Protein AF-A0A368DLU9-F1 (afdb_monomer_lite)

Secondary structure (DSSP, 8-state):
-------HHHH-EEEEEEEEETTEEEEEEEEEEEEESSSSEEEEEESSS--EEEEEEEEEETTEEEEEE-STT-EEEEETT-EEEEEEEETTEEEEEEEEE-

Radius of gyration: 13.37 Å; chains: 1; bounding box: 38×27×37 Å

Structure (mmCIF, N/CA/C/O backbone):
data_AF-A0A368DLU9-F1
#
_entry.id   AF-A0A368DLU9-F1
#
loop_
_atom_site.group_PDB
_atom_site.id
_atom_site.type_symbol
_atom_site.label_atom_id
_atom_site.label_alt_id
_atom_site.label_comp_id
_atom_site.label_asym_id
_atom_site.label_entity_id
_atom_site.label_seq_id
_atom_site.pdbx_PDB_ins_code
_atom_site.Cartn_x
_atom_site.Cartn_y
_atom_site.Cartn_z
_atom_site.occupancy
_atom_site.B_iso_or_equiv
_atom_site.auth_seq_id
_atom_site.auth_comp_id
_atom_site.auth_asym_id
_atom_site.auth_atom_id
_atom_site.pdbx_PDB_model_num
ATOM 1 N N . MET A 1 1 ? -20.897 3.466 24.226 1.00 40.06 1 MET A N 1
ATOM 2 C CA . MET A 1 1 ? -20.930 3.578 22.753 1.00 40.06 1 MET A CA 1
ATOM 3 C C . MET A 1 1 ? -19.495 3.711 22.269 1.00 40.06 1 MET A C 1
ATOM 5 O O . MET A 1 1 ? -18.961 4.805 22.318 1.00 40.06 1 MET A O 1
ATOM 9 N N . SER A 1 2 ? -18.836 2.607 21.916 1.00 41.75 2 SER A N 1
ATOM 10 C CA . SER A 1 2 ? -17.482 2.642 21.351 1.00 41.75 2 SER A CA 1
ATOM 11 C C . SER A 1 2 ? -17.575 2.178 19.905 1.00 41.75 2 SER A C 1
ATOM 13 O O . SER A 1 2 ? -17.597 0.981 19.621 1.00 41.75 2 SER A O 1
ATOM 15 N N . SER A 1 3 ? -17.741 3.131 18.991 1.00 43.22 3 SER A N 1
ATOM 16 C CA . SER A 1 3 ? -17.519 2.877 17.572 1.00 43.22 3 SER A CA 1
ATOM 17 C C . SER A 1 3 ? -16.006 2.870 17.353 1.00 43.22 3 SER A C 1
ATOM 19 O O . SER A 1 3 ? -15.454 3.838 16.849 1.00 43.22 3 SER A O 1
ATOM 21 N N . CYS A 1 4 ? -15.321 1.806 17.789 1.00 54.78 4 CYS A N 1
ATOM 22 C CA . CYS A 1 4 ? -13.946 1.545 17.366 1.00 54.78 4 CYS A CA 1
ATOM 23 C C . CYS A 1 4 ? -13.999 1.151 15.891 1.00 54.78 4 CYS A C 1
ATOM 25 O O . CYS A 1 4 ? -14.249 -0.008 15.547 1.00 54.78 4 CYS A O 1
ATOM 27 N N . SER A 1 5 ? -13.849 2.131 15.014 1.00 62.97 5 SER A N 1
ATOM 28 C CA . SER A 1 5 ? -13.718 1.930 13.581 1.00 62.97 5 SER A CA 1
ATOM 29 C C . SER A 1 5 ? -12.465 1.080 13.333 1.00 62.97 5 SER A C 1
ATOM 31 O O . SER A 1 5 ? -11.364 1.554 13.523 1.00 62.97 5 SER A O 1
ATOM 33 N N . LYS A 1 6 ? -12.602 -0.211 12.999 1.00 83.81 6 LYS A N 1
ATOM 34 C CA . LYS A 1 6 ? -11.454 -1.106 12.729 1.00 83.81 6 LYS A CA 1
ATOM 35 C C . LYS A 1 6 ? -11.083 -1.064 11.247 1.00 83.81 6 LYS A C 1
ATOM 37 O O . LYS A 1 6 ? -11.381 -2.014 10.519 1.00 83.81 6 LYS A O 1
ATOM 42 N N . HIS A 1 7 ? -10.565 0.065 10.775 1.00 92.69 7 HIS A N 1
ATOM 43 C CA . HIS A 1 7 ? -10.203 0.273 9.368 1.00 92.69 7 HIS A CA 1
ATOM 44 C C . HIS A 1 7 ? -8.948 -0.503 8.989 1.00 92.69 7 HIS A C 1
ATOM 46 O O . HIS A 1 7 ? -8.980 -1.242 8.005 1.00 92.69 7 HIS A O 1
ATOM 52 N N . ALA A 1 8 ? -7.925 -0.471 9.841 1.00 92.44 8 ALA A N 1
ATOM 53 C CA . ALA A 1 8 ? -6.684 -1.215 9.651 1.00 92.44 8 ALA A CA 1
ATOM 54 C C . ALA A 1 8 ? -6.939 -2.714 9.433 1.00 92.44 8 ALA A C 1
ATOM 56 O O . ALA A 1 8 ? -6.453 -3.310 8.475 1.00 92.44 8 ALA A O 1
ATOM 57 N N . LYS A 1 9 ? -7.838 -3.312 10.227 1.00 93.25 9 LYS A N 1
ATOM 58 C CA . LYS A 1 9 ? -8.248 -4.716 10.062 1.00 93.25 9 LYS A CA 1
ATOM 59 C C . LYS A 1 9 ? -8.830 -5.036 8.676 1.00 93.25 9 LYS A C 1
ATOM 61 O O . LYS A 1 9 ? -8.777 -6.183 8.236 1.00 93.25 9 LYS A O 1
ATOM 66 N N . LYS A 1 10 ? -9.469 -4.067 8.013 1.00 94.12 10 LYS A N 1
ATOM 67 C CA . LYS A 1 10 ? -10.115 -4.265 6.705 1.00 94.12 10 LYS A CA 1
ATOM 68 C C . LYS A 1 10 ? -9.105 -4.254 5.565 1.00 94.12 10 LYS A C 1
ATOM 70 O O . LYS A 1 10 ? -9.239 -5.067 4.651 1.00 94.12 10 LYS A O 1
ATOM 75 N N . VAL A 1 11 ? -8.098 -3.394 5.662 1.00 95.12 11 VAL A N 1
ATOM 76 C CA . VAL A 1 11 ? -7.049 -3.251 4.647 1.00 95.12 11 VAL A CA 1
ATOM 77 C C . VAL A 1 11 ? -5.833 -4.140 4.893 1.00 95.12 11 VAL A C 1
ATOM 79 O O . VAL A 1 11 ? -5.070 -4.371 3.961 1.00 95.12 11 VAL A O 1
ATOM 82 N N . LYS A 1 12 ? -5.667 -4.696 6.101 1.00 96.06 12 LYS A N 1
ATOM 83 C CA . LYS A 1 12 ? -4.622 -5.681 6.402 1.00 96.06 12 LYS A CA 1
ATOM 84 C C . LYS A 1 12 ? -4.600 -6.777 5.341 1.00 96.06 12 LYS A C 1
ATOM 86 O O . LYS A 1 12 ? -5.639 -7.398 5.099 1.00 96.06 12 LYS A O 1
ATOM 91 N N . GLY A 1 13 ? -3.437 -7.069 4.772 1.00 96.88 13 GLY A N 1
ATOM 92 C CA . GLY A 1 13 ? -3.297 -8.090 3.743 1.00 96.88 13 GLY A CA 1
ATOM 93 C C . GLY A 1 13 ? -1.994 -8.009 2.962 1.00 96.88 13 GLY A C 1
ATOM 94 O O . GLY A 1 13 ? -1.126 -7.184 3.232 1.00 96.88 13 GLY A O 1
ATOM 95 N N . ASN A 1 14 ? -1.900 -8.904 1.987 1.00 97.88 14 ASN A N 1
ATOM 96 C CA . ASN A 1 14 ? -0.822 -8.973 1.020 1.00 97.88 14 ASN A CA 1
ATOM 97 C C . ASN A 1 14 ? -1.342 -8.465 -0.329 1.00 97.88 14 ASN A C 1
ATOM 99 O O . ASN A 1 14 ? -2.428 -8.869 -0.752 1.00 97.88 14 ASN A O 1
ATOM 103 N N . TYR A 1 15 ? -0.585 -7.587 -0.975 1.00 98.19 15 TYR A N 1
ATOM 104 C CA . TYR A 1 15 ? -0.958 -6.968 -2.239 1.00 98.19 15 TYR A CA 1
ATOM 105 C C . TYR A 1 15 ? 0.135 -7.216 -3.261 1.00 98.19 15 TYR A C 1
ATOM 107 O O . TYR A 1 15 ? 1.315 -7.008 -2.978 1.00 98.19 15 TYR A O 1
ATOM 115 N N . ILE A 1 16 ? -0.269 -7.644 -4.452 1.00 98.19 16 ILE A N 1
ATOM 116 C CA . ILE A 1 16 ? 0.634 -7.913 -5.565 1.00 98.19 16 ILE A CA 1
ATOM 117 C C . ILE A 1 16 ? 0.313 -6.944 -6.693 1.00 98.19 16 ILE A C 1
ATOM 119 O O . ILE A 1 16 ? -0.852 -6.658 -6.969 1.00 98.19 16 ILE A O 1
ATOM 123 N N . GLY A 1 17 ? 1.348 -6.407 -7.329 1.00 97.88 17 GLY A N 1
ATOM 124 C CA . GLY A 1 17 ? 1.145 -5.421 -8.375 1.00 97.88 17 GLY A CA 1
ATOM 125 C C . GLY A 1 17 ? 2.414 -4.927 -9.041 1.00 97.88 17 GLY A C 1
ATOM 126 O O . GLY A 1 17 ? 3.500 -5.498 -8.902 1.00 97.88 17 GLY A O 1
ATOM 127 N N . THR A 1 18 ? 2.245 -3.837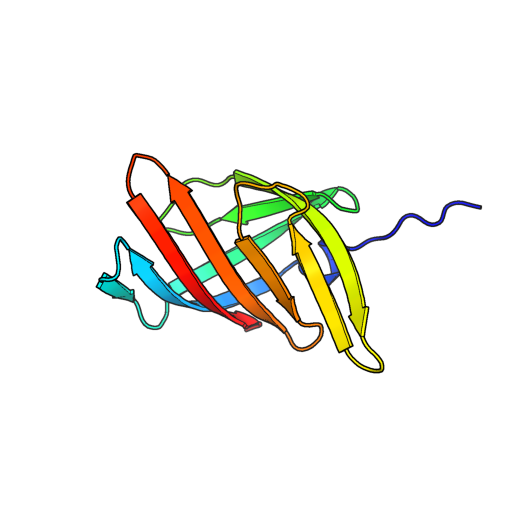 -9.779 1.00 98.44 18 THR A N 1
ATOM 128 C CA . THR A 1 18 ? 3.325 -3.127 -10.453 1.00 98.44 18 THR A CA 1
ATOM 129 C C . THR A 1 18 ? 3.883 -2.059 -9.529 1.00 98.44 18 THR A C 1
ATOM 131 O O . THR A 1 18 ? 3.121 -1.281 -8.959 1.00 98.44 18 THR A O 1
ATOM 134 N N . LEU A 1 19 ? 5.207 -2.017 -9.407 1.00 98.25 19 LEU A N 1
ATOM 135 C CA . LEU A 1 19 ? 5.944 -0.988 -8.687 1.00 98.25 19 LEU A CA 1
ATOM 136 C C . LEU A 1 19 ? 6.889 -0.259 -9.644 1.00 98.25 19 LEU A C 1
ATOM 138 O O . LEU A 1 19 ? 7.688 -0.895 -10.344 1.00 98.25 19 LEU A O 1
ATOM 142 N N . SER A 1 20 ? 6.840 1.066 -9.594 1.00 98.19 20 SER A N 1
ATOM 143 C CA . SER A 1 20 ? 7.780 1.965 -10.255 1.00 98.19 20 SER A CA 1
ATOM 144 C C . SER A 1 20 ? 8.567 2.776 -9.230 1.00 98.19 20 SER A C 1
ATOM 146 O O . SER A 1 20 ? 8.031 3.118 -8.178 1.00 98.19 20 SER A O 1
ATOM 148 N N . ILE A 1 21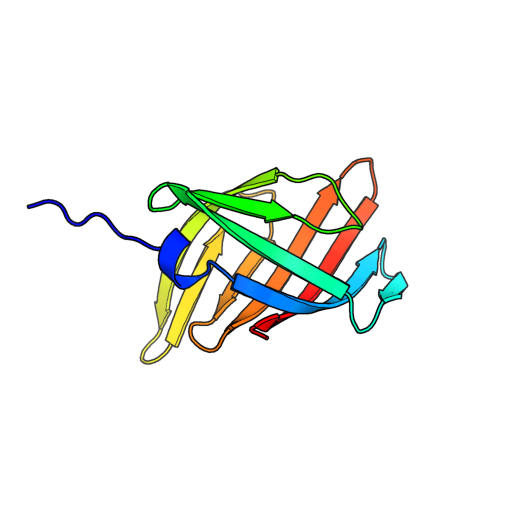 ? 9.820 3.090 -9.557 1.00 97.31 21 ILE A N 1
ATOM 149 C CA . ILE A 1 21 ? 10.665 4.039 -8.825 1.00 97.31 21 ILE A CA 1
ATOM 150 C C . ILE A 1 21 ? 11.037 5.157 -9.794 1.00 97.31 21 ILE A C 1
ATOM 152 O O . ILE A 1 21 ? 11.595 4.863 -10.855 1.00 97.31 21 ILE A O 1
ATOM 156 N N . ASN A 1 22 ? 10.728 6.412 -9.455 1.00 96.12 22 ASN A N 1
ATOM 157 C CA . ASN A 1 22 ? 10.982 7.586 -10.302 1.00 96.12 22 ASN A CA 1
ATOM 158 C C . ASN A 1 22 ? 10.540 7.340 -11.763 1.00 96.12 22 ASN A C 1
ATOM 160 O O . ASN A 1 22 ? 11.354 7.369 -12.690 1.00 96.12 22 ASN A O 1
ATOM 164 N N . ASP A 1 23 ? 9.265 6.977 -11.946 1.00 93.75 23 ASP A N 1
ATOM 165 C CA . ASP A 1 23 ? 8.628 6.627 -13.230 1.00 93.75 23 ASP A CA 1
ATOM 166 C C . ASP A 1 23 ? 9.188 5.402 -13.977 1.00 93.75 23 ASP A C 1
ATOM 168 O O . ASP A 1 23 ? 8.722 5.057 -15.067 1.00 93.75 23 ASP A O 1
ATOM 172 N N . THR A 1 24 ? 10.150 4.682 -13.401 1.00 97.31 24 THR A N 1
ATOM 173 C CA . THR A 1 24 ? 10.714 3.4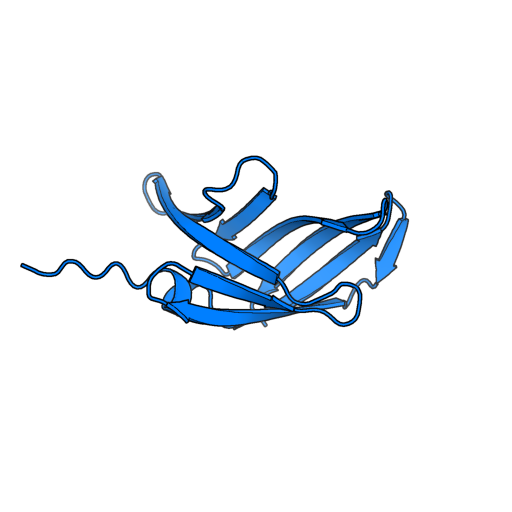70 -14.005 1.00 97.31 24 THR A CA 1
ATOM 174 C C . THR A 1 24 ? 10.114 2.230 -13.363 1.00 97.31 24 THR A C 1
ATOM 176 O O . THR A 1 24 ? 10.295 2.005 -12.170 1.00 97.31 24 THR A O 1
ATOM 179 N N . VAL A 1 25 ? 9.438 1.384 -14.147 1.00 98.00 25 VAL A N 1
ATOM 180 C CA . VAL A 1 25 ? 8.899 0.103 -13.657 1.00 98.00 25 VAL A CA 1
ATOM 181 C C . VAL A 1 25 ? 10.047 -0.820 -13.241 1.00 98.00 25 VAL A C 1
ATOM 183 O O . VAL A 1 25 ? 10.854 -1.229 -14.076 1.00 98.00 25 VAL A O 1
ATOM 186 N N . ILE A 1 26 ? 10.091 -1.188 -11.959 1.00 97.31 26 ILE A N 1
ATOM 187 C CA . ILE A 1 26 ? 11.120 -2.076 -11.394 1.00 97.31 26 ILE A CA 1
ATOM 188 C C . ILE A 1 26 ? 10.599 -3.511 -11.259 1.00 97.31 26 ILE A C 1
ATOM 190 O O . ILE A 1 26 ? 11.368 -4.471 -11.330 1.00 97.31 26 ILE A O 1
ATOM 194 N N . SER A 1 27 ? 9.288 -3.686 -11.071 1.00 97.25 27 SER A N 1
ATOM 195 C CA . SER A 1 27 ? 8.669 -5.006 -10.958 1.00 97.25 27 SER A CA 1
ATOM 196 C C . SER A 1 27 ? 7.193 -4.973 -11.333 1.00 97.25 27 SER A C 1
ATOM 198 O O . SER A 1 27 ? 6.476 -4.060 -10.947 1.00 97.25 27 SER A O 1
ATOM 200 N N . ASN A 1 28 ? 6.734 -6.013 -12.032 1.00 97.44 28 ASN A N 1
ATOM 201 C CA . ASN A 1 28 ? 5.311 -6.257 -12.319 1.00 97.44 28 ASN A CA 1
ATOM 202 C C . ASN A 1 28 ? 4.667 -7.239 -11.322 1.00 97.44 28 ASN A C 1
ATOM 204 O O . ASN A 1 28 ? 3.521 -7.641 -11.494 1.00 97.44 28 ASN A O 1
ATOM 208 N N . ASN A 1 29 ? 5.435 -7.695 -10.331 1.00 97.25 29 ASN A N 1
ATOM 209 C CA . ASN A 1 29 ? 5.005 -8.650 -9.312 1.00 97.25 29 ASN A CA 1
ATOM 210 C C . ASN A 1 29 ? 5.617 -8.267 -7.957 1.00 97.25 29 ASN A C 1
ATOM 212 O O . ASN A 1 29 ? 6.157 -9.104 -7.230 1.00 97.25 29 ASN A O 1
ATOM 216 N N . ALA A 1 30 ? 5.630 -6.964 -7.671 1.00 97.69 30 ALA A N 1
ATOM 217 C CA . ALA A 1 30 ? 6.046 -6.441 -6.384 1.00 97.69 30 ALA A CA 1
ATOM 218 C C . ALA A 1 30 ? 5.019 -6.831 -5.326 1.00 97.69 30 ALA A C 1
ATOM 220 O O . ALA A 1 30 ? 3.837 -6.992 -5.625 1.00 97.69 30 ALA A O 1
ATOM 221 N N . ASN A 1 31 ? 5.491 -6.970 -4.094 1.00 97.50 31 ASN A N 1
ATOM 222 C CA . ASN A 1 31 ? 4.664 -7.364 -2.974 1.00 97.50 31 ASN A CA 1
ATOM 223 C C . ASN A 1 31 ? 4.685 -6.267 -1.907 1.00 97.50 31 ASN A C 1
ATOM 225 O O . ASN A 1 31 ? 5.768 -5.877 -1.465 1.00 97.50 31 ASN A O 1
ATOM 229 N N . ILE A 1 32 ? 3.503 -5.807 -1.496 1.00 97.94 32 ILE A N 1
ATOM 230 C CA . ILE A 1 32 ? 3.322 -4.923 -0.348 1.00 97.94 32 ILE A CA 1
ATOM 231 C C . ILE A 1 32 ? 2.526 -5.654 0.731 1.00 97.94 32 ILE A C 1
ATOM 233 O O . ILE A 1 32 ? 1.438 -6.181 0.490 1.00 97.94 32 ILE A O 1
ATOM 237 N N . ASN A 1 33 ? 3.070 -5.652 1.945 1.00 98.25 33 ASN A N 1
ATOM 238 C CA . ASN A 1 33 ? 2.396 -6.154 3.132 1.00 98.25 33 ASN A CA 1
ATOM 239 C C . ASN A 1 33 ? 1.849 -4.989 3.949 1.00 98.25 33 ASN A C 1
ATOM 241 O O . ASN A 1 33 ? 2.580 -4.053 4.277 1.00 98.25 33 ASN A O 1
ATOM 245 N N . ILE A 1 34 ? 0.571 -5.095 4.304 1.00 98.00 34 ILE A N 1
ATOM 246 C CA . ILE A 1 34 ? -0.114 -4.176 5.205 1.00 98.00 34 ILE A CA 1
ATOM 247 C C . ILE A 1 34 ? -0.508 -4.943 6.455 1.00 98.00 34 ILE A C 1
ATOM 249 O O . ILE A 1 34 ? -1.287 -5.898 6.375 1.00 98.00 34 ILE A O 1
ATOM 253 N N . ASP A 1 35 ? -0.033 -4.480 7.604 1.00 97.56 35 ASP A N 1
ATOM 254 C CA . ASP A 1 35 ? -0.389 -5.024 8.910 1.00 97.56 35 ASP A CA 1
ATOM 255 C C . ASP A 1 35 ? -1.162 -4.013 9.760 1.00 97.56 35 ASP A C 1
ATOM 257 O O . ASP A 1 35 ? -1.020 -2.799 9.630 1.00 97.56 35 ASP A O 1
ATOM 261 N N . GLU A 1 36 ? -2.026 -4.541 10.627 1.00 95.88 36 GLU A N 1
ATOM 262 C CA . GLU A 1 36 ? -2.780 -3.761 11.609 1.00 95.88 36 GLU A CA 1
ATOM 263 C C . GLU A 1 36 ? -1.882 -3.464 12.811 1.00 95.88 36 GLU A C 1
ATOM 265 O O . GLU A 1 36 ? -1.385 -4.396 13.447 1.00 95.88 36 GLU A O 1
ATOM 270 N N . VAL A 1 37 ? -1.722 -2.179 13.132 1.00 94.88 37 VAL A N 1
ATOM 271 C CA . VAL A 1 37 ? -1.001 -1.710 14.324 1.00 94.88 37 VAL A CA 1
ATOM 272 C C . VAL A 1 37 ? -2.009 -1.276 15.381 1.00 94.88 37 VAL A C 1
ATOM 274 O O . VAL A 1 37 ? -2.026 -1.811 16.487 1.00 94.88 37 VAL A O 1
ATOM 277 N N . GLU A 1 38 ? -2.922 -0.380 15.001 1.00 92.25 38 GLU A N 1
ATOM 278 C CA . GLU A 1 38 ? -4.071 0.046 15.803 1.00 92.25 38 GLU A CA 1
ATOM 279 C C . GLU A 1 38 ? -5.330 0.131 14.928 1.00 92.25 38 GLU A C 1
ATOM 281 O O . GLU A 1 38 ? -5.287 -0.136 13.733 1.00 92.25 38 GLU A O 1
ATOM 286 N N . ASN A 1 39 ? -6.475 0.523 15.496 1.00 91.06 39 ASN A N 1
ATOM 287 C CA . ASN A 1 39 ? -7.773 0.548 14.802 1.00 91.06 39 ASN A CA 1
ATOM 288 C C . ASN A 1 39 ? -7.739 1.226 13.414 1.00 91.06 39 ASN A C 1
ATOM 290 O O . ASN A 1 39 ? -8.357 0.715 12.474 1.00 91.06 39 ASN A O 1
ATOM 294 N N . ASN A 1 40 ? -7.006 2.336 13.305 1.00 94.06 40 ASN A N 1
ATOM 295 C CA . ASN A 1 40 ? -6.858 3.157 12.102 1.00 94.06 40 ASN A CA 1
ATOM 296 C C . ASN A 1 40 ? -5.396 3.321 11.671 1.00 94.06 40 ASN A C 1
ATOM 298 O O . ASN A 1 40 ? -5.137 4.045 10.725 1.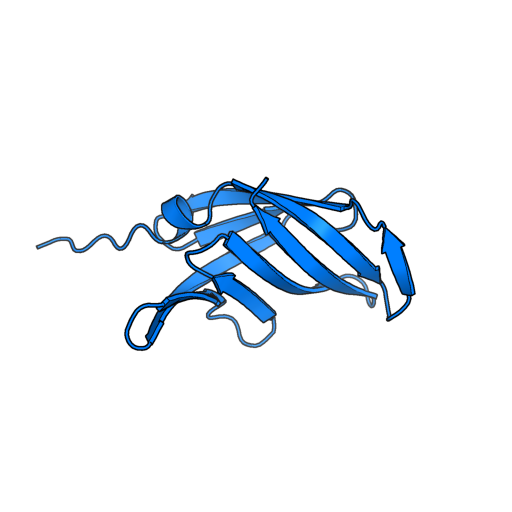00 94.06 40 ASN A O 1
ATOM 302 N N . VAL A 1 41 ? -4.447 2.665 12.340 1.00 94.75 41 VAL A N 1
ATOM 303 C CA . VAL A 1 41 ? -3.022 2.781 12.011 1.00 94.75 41 VAL A CA 1
ATOM 304 C C . VAL A 1 41 ? -2.554 1.470 11.412 1.00 94.75 41 VAL A C 1
ATOM 306 O O . VAL A 1 41 ? -2.757 0.397 11.994 1.00 94.75 41 VAL A O 1
ATOM 309 N N . ILE A 1 42 ? -1.926 1.562 10.249 1.00 96.56 42 ILE A N 1
ATOM 310 C CA . ILE A 1 42 ? -1.346 0.428 9.539 1.00 96.56 42 ILE A CA 1
ATOM 311 C C . ILE A 1 42 ? 0.164 0.580 9.440 1.00 96.56 42 ILE A C 1
ATOM 313 O O . ILE A 1 42 ? 0.678 1.695 9.424 1.00 96.56 42 ILE A O 1
ATOM 317 N N . SER A 1 43 ? 0.869 -0.543 9.346 1.00 97.62 43 SER A N 1
ATOM 318 C CA . SER A 1 43 ? 2.258 -0.562 8.892 1.00 97.62 43 SER A CA 1
ATOM 319 C C . SER A 1 43 ? 2.312 -1.071 7.461 1.00 97.62 43 SER A C 1
ATOM 321 O O . SER A 1 43 ? 1.755 -2.134 7.169 1.00 97.62 43 SER A O 1
ATOM 323 N N . ILE A 1 44 ? 3.001 -0.339 6.594 1.00 97.56 44 ILE A N 1
ATOM 324 C CA . ILE A 1 44 ? 3.204 -0.684 5.188 1.00 97.56 44 ILE A CA 1
ATOM 325 C C . ILE A 1 44 ? 4.659 -1.101 5.021 1.00 97.56 44 ILE A C 1
ATOM 327 O O . ILE A 1 44 ? 5.570 -0.401 5.459 1.00 97.56 44 ILE A O 1
ATOM 331 N N . SER A 1 45 ? 4.887 -2.261 4.409 1.00 97.75 45 SER A N 1
ATOM 332 C CA . SER A 1 45 ? 6.232 -2.795 4.201 1.00 97.75 45 SER A CA 1
ATOM 333 C C . SER A 1 45 ? 6.381 -3.456 2.837 1.00 97.75 45 SER A C 1
ATOM 335 O O . SER A 1 45 ? 5.445 -4.040 2.287 1.00 97.75 45 SER A O 1
ATOM 337 N N . SER A 1 46 ? 7.589 -3.359 2.296 1.00 96.38 46 SER A N 1
ATOM 338 C CA . SER A 1 46 ? 7.974 -3.867 0.986 1.00 96.38 46 SER A CA 1
ATOM 339 C C . SER A 1 46 ? 9.468 -4.183 0.994 1.00 96.38 46 SER A C 1
ATOM 341 O O . SER A 1 46 ? 10.206 -3.701 1.846 1.00 96.38 46 SER A O 1
ATOM 343 N N . ASN A 1 47 ? 9.940 -4.965 0.026 1.00 96.12 47 ASN A N 1
ATOM 344 C CA . ASN A 1 47 ? 11.381 -5.181 -0.156 1.00 96.12 47 ASN A CA 1
ATOM 345 C C . ASN A 1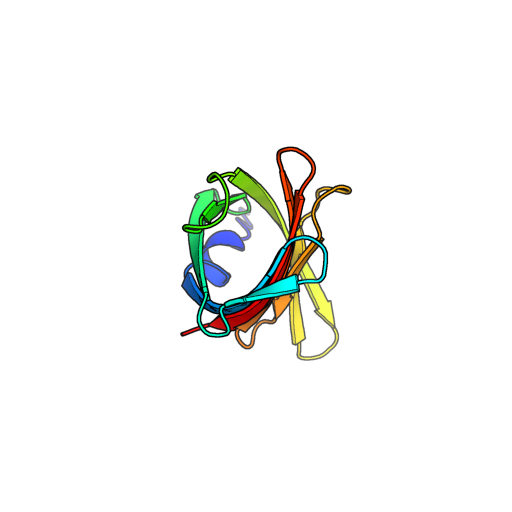 47 ? 12.089 -3.976 -0.804 1.00 96.12 47 ASN A C 1
ATOM 347 O O . ASN A 1 47 ? 13.309 -3.999 -0.940 1.00 96.12 47 ASN A O 1
ATOM 351 N N . TYR A 1 48 ? 11.332 -2.969 -1.252 1.00 95.44 48 TYR A N 1
ATOM 352 C CA . TYR A 1 48 ? 11.844 -1.832 -2.023 1.00 95.44 48 TYR A CA 1
ATOM 353 C C . TYR A 1 48 ? 12.004 -0.546 -1.204 1.00 95.44 48 TYR A C 1
ATOM 355 O O . TYR A 1 48 ? 12.750 0.330 -1.617 1.00 95.44 48 TYR A O 1
ATOM 363 N N . PHE A 1 49 ? 11.336 -0.436 -0.056 1.00 95.62 49 PHE A N 1
ATOM 364 C CA . PHE A 1 49 ? 11.370 0.738 0.818 1.00 95.62 49 PHE A CA 1
ATOM 365 C C . PHE A 1 49 ? 11.256 0.305 2.286 1.00 95.62 49 PHE A C 1
ATOM 367 O O . PHE A 1 49 ? 10.852 -0.822 2.590 1.00 95.62 49 PHE A O 1
ATOM 374 N N . ASN A 1 50 ? 11.637 1.187 3.207 1.00 96.75 50 ASN A N 1
ATOM 375 C CA . ASN A 1 50 ? 11.587 0.918 4.639 1.00 96.75 50 ASN A CA 1
ATOM 376 C C . ASN A 1 50 ? 10.140 0.816 5.122 1.00 96.75 50 ASN A C 1
ATOM 378 O O . ASN A 1 50 ? 9.241 1.459 4.598 1.00 96.75 50 ASN A O 1
ATOM 382 N N . THR A 1 51 ? 9.908 0.020 6.164 1.00 97.44 51 THR A N 1
ATOM 383 C CA . THR A 1 51 ? 8.579 -0.029 6.783 1.00 97.44 51 THR A CA 1
ATOM 384 C C . THR A 1 51 ? 8.233 1.321 7.400 1.00 97.44 51 THR A C 1
ATOM 386 O O . THR A 1 51 ? 9.045 1.890 8.131 1.00 97.44 51 THR A O 1
ATOM 389 N N . TYR A 1 52 ? 7.015 1.792 7.158 1.00 95.81 52 TYR A N 1
ATOM 390 C CA . TYR A 1 52 ? 6.485 3.023 7.735 1.00 95.81 52 TYR A CA 1
ATOM 391 C C . TYR A 1 52 ? 5.036 2.826 8.186 1.00 95.81 52 TYR A C 1
ATOM 393 O O . TYR A 1 52 ? 4.428 1.775 7.956 1.00 95.81 52 TYR A O 1
ATOM 401 N N . PHE A 1 53 ? 4.514 3.821 8.896 1.00 95.88 53 PHE A N 1
ATOM 402 C CA . PHE A 1 53 ? 3.195 3.790 9.512 1.00 95.88 53 PHE A CA 1
ATOM 403 C C . PHE A 1 53 ? 2.328 4.879 8.911 1.00 95.88 53 PHE A C 1
ATOM 405 O O . PHE A 1 53 ? 2.833 5.966 8.656 1.00 95.88 53 PHE A O 1
ATOM 412 N N . VAL A 1 54 ? 1.050 4.568 8.714 1.00 95.06 54 VAL A N 1
ATOM 413 C CA . VAL A 1 54 ? 0.072 5.497 8.147 1.00 95.06 54 VAL A CA 1
ATOM 414 C C . VAL A 1 54 ? -1.212 5.422 8.954 1.00 95.06 54 VAL A C 1
ATOM 416 O O . VAL A 1 54 ? -1.722 4.325 9.220 1.00 95.06 54 VAL A O 1
ATOM 419 N N . GLU A 1 55 ? -1.750 6.579 9.330 1.00 95.44 55 GLU A N 1
ATOM 420 C CA . GLU A 1 55 ? -3.132 6.673 9.800 1.00 95.44 55 GLU A CA 1
ATOM 421 C C . GLU A 1 55 ? -4.103 6.731 8.611 1.00 95.44 55 GLU A C 1
ATOM 423 O O . GLU A 1 55 ? -3.908 7.468 7.645 1.00 95.44 55 GLU A O 1
ATOM 428 N N . ILE A 1 56 ? -5.173 5.939 8.679 1.00 95.50 56 ILE A N 1
ATOM 429 C CA . ILE A 1 56 ? -6.172 5.824 7.620 1.00 95.50 56 ILE A CA 1
ATOM 430 C C . ILE A 1 56 ? -7.586 6.118 8.112 1.00 95.50 56 ILE A C 1
ATOM 432 O O . ILE A 1 56 ? -7.993 5.738 9.214 1.00 95.50 56 ILE A O 1
ATOM 436 N N . ASP A 1 57 ? -8.385 6.693 7.223 1.00 95.06 57 ASP A N 1
ATOM 437 C CA . ASP A 1 57 ? -9.834 6.794 7.372 1.00 95.06 57 ASP A CA 1
ATOM 438 C C . ASP A 1 57 ? -10.527 6.104 6.189 1.00 95.06 57 ASP A C 1
ATOM 440 O O . ASP A 1 57 ? -9.899 5.435 5.362 1.00 95.06 57 ASP A O 1
ATOM 444 N N . LYS A 1 58 ? -11.853 6.192 6.124 1.00 94.44 58 LYS A N 1
ATOM 445 C CA . LYS A 1 58 ? -12.650 5.679 5.020 1.00 94.44 58 LYS A CA 1
ATOM 446 C C . LYS A 1 58 ? -13.594 6.737 4.481 1.00 94.44 58 LYS A C 1
ATOM 4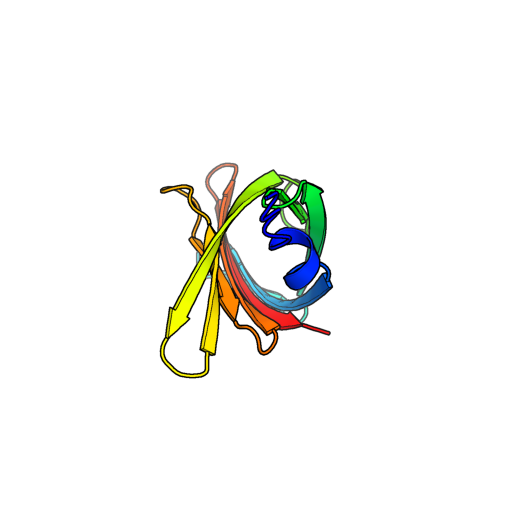48 O O . LYS A 1 58 ? -14.227 7.488 5.218 1.00 94.44 58 LYS A O 1
ATOM 453 N N . ASN A 1 59 ? -13.813 6.673 3.181 1.00 93.12 59 ASN A N 1
ATOM 454 C CA . ASN A 1 59 ? -14.896 7.372 2.523 1.00 93.12 59 ASN A CA 1
ATOM 455 C C . ASN A 1 59 ? -15.869 6.356 1.917 1.00 93.12 59 ASN A C 1
ATOM 457 O O . ASN A 1 59 ? -15.466 5.274 1.486 1.00 93.12 59 ASN A O 1
ATOM 461 N N . ARG A 1 60 ? -17.165 6.673 1.914 1.00 89.81 60 ARG A N 1
ATOM 462 C CA . ARG A 1 60 ? -18.208 5.827 1.322 1.00 89.81 60 ARG A CA 1
ATOM 463 C C . ARG A 1 60 ? -18.907 6.597 0.213 1.00 89.81 60 ARG A C 1
ATOM 465 O O . ARG A 1 60 ? -19.576 7.589 0.484 1.00 89.81 60 ARG A O 1
ATOM 472 N N . TYR A 1 61 ? -18.857 6.055 -0.998 1.00 82.75 61 TYR A N 1
ATOM 473 C CA . TYR A 1 61 ? -19.566 6.587 -2.155 1.00 82.75 61 TYR A CA 1
ATOM 474 C C . TYR A 1 61 ? -20.562 5.556 -2.668 1.00 82.75 61 TYR A C 1
ATOM 476 O O . TYR A 1 61 ? -20.176 4.550 -3.252 1.00 82.75 61 TYR A O 1
ATOM 484 N N . PHE A 1 62 ? -21.856 5.803 -2.452 1.00 82.06 62 PHE A N 1
ATOM 485 C CA . PHE A 1 62 ? -22.945 4.884 -2.806 1.00 82.06 62 PHE A CA 1
ATOM 486 C C . PHE A 1 62 ? -22.692 3.447 -2.305 1.00 82.06 62 PHE A C 1
ATOM 488 O O . PHE A 1 62 ? -22.964 3.146 -1.142 1.00 82.06 62 PHE A O 1
ATOM 495 N N . ASN A 1 63 ? -22.137 2.591 -3.170 1.00 81.88 63 ASN A N 1
ATOM 496 C CA . ASN A 1 63 ? -21.880 1.171 -2.937 1.00 81.88 63 ASN A CA 1
ATOM 497 C C . ASN A 1 63 ? -20.386 0.814 -2.796 1.00 81.88 63 ASN A C 1
ATOM 499 O O . ASN A 1 63 ? -20.075 -0.364 -2.633 1.00 81.88 63 ASN A O 1
ATOM 503 N N . SER A 1 64 ? -19.466 1.784 -2.844 1.00 86.94 64 SER A N 1
ATOM 504 C CA . SER A 1 64 ? -18.029 1.567 -2.634 1.00 86.94 64 SER A CA 1
ATOM 505 C C . SER A 1 64 ? -17.540 2.207 -1.336 1.00 86.94 64 SER A C 1
ATOM 507 O O . SER A 1 64 ? -18.100 3.187 -0.832 1.00 86.94 64 SER A O 1
ATOM 509 N N . ILE A 1 65 ? -16.499 1.608 -0.762 1.00 93.94 65 ILE A N 1
ATOM 510 C CA . ILE A 1 65 ? -15.749 2.171 0.361 1.00 93.94 65 ILE A CA 1
ATOM 511 C C . ILE A 1 65 ? -14.293 2.242 -0.080 1.00 93.94 65 ILE A C 1
ATOM 513 O O . ILE A 1 65 ? -13.754 1.233 -0.527 1.00 93.94 65 ILE A O 1
ATOM 517 N N . THR A 1 66 ? -13.672 3.402 0.085 1.00 95.06 66 THR A N 1
ATOM 518 C CA . THR A 1 66 ? -12.233 3.585 -0.113 1.00 95.06 66 THR A CA 1
ATOM 519 C C . THR A 1 66 ? -11.618 3.930 1.228 1.00 95.06 66 THR A C 1
ATOM 521 O O . THR A 1 66 ? -12.119 4.809 1.926 1.00 95.06 66 THR A O 1
ATOM 524 N N . TYR A 1 67 ? -10.569 3.214 1.601 1.00 95.62 67 TYR A N 1
ATOM 525 C CA . TYR A 1 67 ? -9.721 3.535 2.738 1.00 95.62 67 TYR A CA 1
ATOM 526 C C . TYR A 1 67 ? -8.567 4.390 2.240 1.00 95.62 67 TYR A C 1
ATOM 528 O O . TYR A 1 67 ? -7.990 4.042 1.214 1.00 95.62 67 TYR A O 1
ATOM 536 N N . TYR A 1 68 ? -8.253 5.483 2.923 1.00 95.50 68 TYR A N 1
ATOM 537 C CA . TYR A 1 68 ? -7.260 6.442 2.449 1.00 95.50 68 TYR A CA 1
ATOM 538 C C . TYR A 1 68 ? -6.386 6.964 3.589 1.00 95.50 68 TYR A C 1
ATOM 540 O O . TYR A 1 68 ? -6.837 6.977 4.736 1.00 95.50 68 TYR A O 1
ATOM 548 N N . SER A 1 69 ? -5.151 7.365 3.275 1.00 95.62 69 SER A N 1
ATOM 549 C CA . SER A 1 69 ? -4.262 8.054 4.226 1.00 95.62 69 SER A CA 1
ATOM 550 C C . SER A 1 69 ? -4.851 9.404 4.625 1.00 95.62 69 SER A C 1
ATOM 552 O O . SER A 1 69 ? -5.305 10.155 3.765 1.00 95.62 69 SER A O 1
ATOM 554 N N . VAL A 1 70 ? -4.821 9.737 5.915 1.00 93.25 70 VAL A N 1
ATOM 555 C CA . VAL A 1 70 ? -5.172 11.090 6.388 1.00 93.25 70 VAL A CA 1
ATOM 556 C C . VAL A 1 70 ? -3.980 12.053 6.372 1.00 93.25 70 VAL A C 1
ATOM 558 O O . VAL A 1 70 ? -4.130 13.217 6.734 1.00 93.25 70 VAL A O 1
ATOM 561 N N . GLU A 1 71 ? -2.802 11.568 5.983 1.00 90.06 71 GLU A N 1
ATOM 562 C CA . GLU A 1 71 ? -1.555 12.326 5.919 1.00 90.06 71 GLU A CA 1
ATOM 563 C C . GLU A 1 71 ? -1.396 12.981 4.539 1.00 90.06 71 GLU A C 1
ATOM 565 O O . GLU A 1 71 ? -1.524 12.321 3.509 1.00 90.06 71 GLU A O 1
ATOM 570 N N . ASP A 1 72 ? -1.083 14.280 4.509 1.00 82.25 72 ASP A N 1
ATOM 571 C CA . ASP A 1 72 ? -1.039 15.078 3.272 1.00 82.25 72 ASP A CA 1
ATOM 572 C C . ASP A 1 72 ? 0.110 14.695 2.316 1.00 82.25 72 ASP A C 1
ATOM 574 O O . ASP A 1 72 ? 0.082 15.032 1.133 1.00 82.25 72 ASP A O 1
ATOM 578 N N . ASN A 1 73 ? 1.152 14.040 2.827 1.00 83.12 73 ASN A N 1
ATOM 579 C CA . ASN A 1 73 ? 2.370 13.691 2.093 1.00 83.12 73 ASN A CA 1
ATOM 580 C C . ASN A 1 73 ? 2.392 12.244 1.583 1.00 83.12 73 ASN A C 1
ATOM 582 O O . ASN A 1 73 ? 3.392 11.838 0.996 1.00 83.12 73 ASN A O 1
ATOM 586 N N . GLU A 1 74 ? 1.324 11.482 1.808 1.00 86.50 74 GLU A N 1
ATOM 587 C CA . GLU A 1 74 ? 1.256 10.067 1.466 1.00 86.50 74 GLU A CA 1
ATOM 588 C C . GLU A 1 74 ? -0.028 9.795 0.682 1.00 86.50 74 GLU A C 1
ATOM 590 O O . GLU A 1 74 ? -1.134 9.939 1.205 1.00 86.50 74 GLU A O 1
ATOM 595 N N . THR A 1 75 ? 0.093 9.365 -0.576 1.00 93.81 75 THR A N 1
ATOM 596 C CA . THR A 1 75 ? -1.091 8.918 -1.322 1.00 93.81 75 THR A CA 1
ATOM 597 C C . THR A 1 75 ? -1.254 7.429 -1.101 1.00 93.81 75 THR A C 1
ATOM 599 O O . THR A 1 75 ? -0.532 6.625 -1.675 1.00 93.81 75 THR A O 1
ATOM 602 N N . PHE A 1 76 ? -2.226 7.054 -0.285 1.00 95.62 76 PHE A N 1
ATOM 603 C CA . PHE A 1 76 ? -2.607 5.667 -0.056 1.00 95.62 76 PHE A CA 1
ATOM 604 C C . PHE A 1 76 ? -4.102 5.554 -0.281 1.00 95.62 76 PHE A C 1
ATOM 606 O O . PHE A 1 76 ? -4.865 6.261 0.376 1.00 95.62 76 PHE A O 1
ATOM 613 N N . GLU A 1 77 ? -4.525 4.653 -1.162 1.00 96.19 77 GLU A N 1
ATOM 614 C CA . GLU A 1 77 ? -5.938 4.365 -1.383 1.00 96.19 77 GLU A CA 1
ATOM 615 C C . GLU A 1 77 ? -6.166 2.871 -1.591 1.00 96.19 77 GLU A C 1
ATOM 617 O O . GLU A 1 77 ? -5.577 2.259 -2.481 1.00 96.19 77 GLU A O 1
ATOM 622 N N . ILE A 1 78 ? -7.071 2.286 -0.802 1.00 96.50 78 ILE A N 1
ATOM 623 C CA . ILE A 1 78 ? -7.510 0.899 -0.961 1.00 96.50 78 ILE A CA 1
ATOM 624 C C . ILE A 1 78 ? -9.019 0.830 -1.114 1.00 96.50 78 ILE A C 1
ATOM 626 O O . ILE A 1 78 ? -9.775 1.230 -0.224 1.00 96.50 78 ILE A O 1
ATOM 630 N N . SER A 1 79 ? -9.473 0.264 -2.228 1.00 95.31 79 SER A N 1
ATOM 631 C CA . SER A 1 79 ? -10.888 0.001 -2.463 1.00 95.31 79 SER A CA 1
ATOM 632 C C . SER A 1 79 ? -11.365 -1.172 -1.599 1.00 95.31 79 SER A C 1
ATOM 634 O O . SER A 1 79 ? -10.611 -2.076 -1.235 1.00 95.31 79 SER A O 1
ATOM 636 N N . ASN A 1 80 ? -12.660 -1.237 -1.303 1.00 91.44 80 ASN A N 1
ATOM 637 C CA . ASN A 1 80 ? -13.254 -2.388 -0.618 1.00 91.44 80 ASN A CA 1
ATOM 638 C C . ASN A 1 80 ? -13.240 -3.685 -1.442 1.00 91.44 80 ASN A C 1
ATOM 640 O O . ASN A 1 80 ? -13.622 -4.728 -0.908 1.00 91.44 80 ASN A O 1
ATOM 644 N N . HIS A 1 81 ? -12.825 -3.620 -2.708 1.00 91.19 81 HIS A N 1
ATOM 645 C CA . HIS A 1 81 ? -12.576 -4.776 -3.569 1.00 91.19 81 HIS A CA 1
ATOM 646 C C . HIS A 1 81 ? -11.101 -5.205 -3.548 1.00 91.19 81 HIS A C 1
ATOM 648 O O . HIS A 1 81 ? -10.774 -6.267 -4.068 1.00 91.19 81 HIS A O 1
ATOM 654 N N . GLY A 1 82 ? -10.234 -4.436 -2.879 1.00 93.19 82 GLY A N 1
ATOM 655 C CA . GLY A 1 82 ? -8.823 -4.749 -2.693 1.00 93.19 82 GLY A CA 1
ATOM 656 C C . GLY A 1 82 ? -7.894 -4.126 -3.729 1.00 93.19 82 GLY A C 1
ATOM 657 O O . GLY A 1 82 ? -6.719 -4.475 -3.712 1.00 93.19 82 GLY A O 1
ATOM 658 N N . ASP A 1 83 ? -8.384 -3.235 -4.596 1.00 96.38 83 ASP A N 1
ATOM 659 C CA . ASP A 1 83 ? -7.527 -2.427 -5.474 1.00 96.38 83 ASP A CA 1
ATOM 660 C C . ASP A 1 83 ? -6.720 -1.452 -4.623 1.00 96.38 83 ASP A C 1
ATOM 662 O O . ASP A 1 83 ? -7.275 -0.856 -3.699 1.00 96.38 83 ASP A O 1
ATOM 666 N N . PHE A 1 84 ? -5.439 -1.293 -4.929 1.00 97.06 84 PHE A N 1
ATOM 667 C CA . PHE A 1 84 ? -4.504 -0.522 -4.126 1.00 97.06 84 PHE A CA 1
ATOM 668 C C . PHE A 1 84 ? -3.683 0.420 -5.006 1.00 97.06 84 PHE A C 1
ATOM 670 O O . PHE A 1 84 ? -3.043 -0.022 -5.962 1.00 97.06 84 PHE A O 1
ATOM 677 N N . LEU A 1 85 ? -3.698 1.703 -4.649 1.00 97.62 85 LEU A N 1
ATOM 678 C CA . LEU A 1 85 ? -2.778 2.729 -5.119 1.00 97.62 85 LEU A CA 1
ATOM 679 C C . LEU A 1 85 ? -1.926 3.221 -3.947 1.00 97.62 85 LEU A C 1
ATOM 681 O O . LEU A 1 85 ? -2.455 3.555 -2.885 1.00 97.62 85 LEU A O 1
ATOM 685 N N . LEU A 1 86 ? -0.621 3.309 -4.178 1.00 97.31 86 LEU A N 1
ATOM 686 C CA . LEU A 1 86 ? 0.334 3.904 -3.257 1.00 97.31 86 LEU A CA 1
ATOM 687 C C . LEU A 1 86 ? 1.285 4.837 -4.006 1.00 97.31 86 LEU A C 1
ATOM 689 O O . LEU A 1 86 ? 1.845 4.434 -5.025 1.00 97.31 86 LEU A O 1
ATOM 693 N N . ILE A 1 87 ? 1.502 6.032 -3.465 1.00 96.94 87 ILE A N 1
ATOM 694 C CA . ILE A 1 87 ? 2.599 6.933 -3.815 1.00 96.94 87 ILE A CA 1
ATOM 695 C C . ILE A 1 87 ? 3.297 7.309 -2.514 1.00 96.94 87 ILE A C 1
ATOM 697 O O . ILE A 1 87 ? 2.711 7.985 -1.665 1.00 96.94 87 ILE A O 1
ATOM 701 N N . HIS A 1 88 ? 4.534 6.845 -2.387 1.00 95.31 88 HIS A N 1
ATOM 702 C CA . HIS A 1 88 ? 5.371 7.007 -1.207 1.00 95.31 88 HIS A CA 1
ATOM 703 C C . HIS A 1 88 ? 6.705 7.633 -1.607 1.00 95.31 88 HIS A C 1
ATOM 705 O O . HIS A 1 88 ? 7.265 7.277 -2.641 1.00 95.31 88 HIS A O 1
ATOM 711 N N . SER A 1 89 ? 7.242 8.544 -0.797 1.00 94.31 89 SER A N 1
ATOM 712 C CA . SER A 1 89 ? 8.552 9.157 -1.042 1.00 94.31 89 SER A CA 1
ATOM 713 C C . SER A 1 89 ? 9.531 8.823 0.076 1.00 94.31 89 SER A C 1
ATOM 715 O O . SER A 1 89 ? 9.260 9.103 1.243 1.00 94.31 89 SER A O 1
ATOM 717 N N . GLN A 1 90 ? 10.701 8.294 -0.280 1.00 93.94 90 GLN A N 1
ATOM 718 C CA . GLN A 1 90 ? 11.762 7.962 0.669 1.00 93.94 90 GLN A CA 1
ATOM 719 C C . GLN A 1 90 ? 13.135 8.209 0.039 1.00 93.94 90 GLN A C 1
ATOM 721 O O . GLN A 1 90 ? 13.369 7.838 -1.102 1.00 93.94 90 GLN A O 1
ATOM 726 N N . ASP A 1 91 ? 14.052 8.837 0.782 1.00 93.69 91 ASP A N 1
ATOM 727 C CA . ASP A 1 91 ? 15.459 9.022 0.381 1.00 93.69 91 ASP A CA 1
ATOM 728 C C . ASP A 1 91 ? 15.670 9.694 -0.997 1.00 93.69 91 ASP A C 1
ATOM 730 O O . ASP A 1 91 ? 16.703 9.520 -1.642 1.00 93.69 91 ASP A O 1
ATOM 734 N N . GLY A 1 92 ? 14.711 10.520 -1.433 1.00 94.06 92 GLY A N 1
ATOM 735 C CA . GLY A 1 92 ? 14.741 11.205 -2.732 1.00 94.06 92 GLY A CA 1
ATOM 736 C C . GLY A 1 92 ? 14.195 10.378 -3.900 1.00 94.06 92 GLY A C 1
ATOM 737 O O . GLY A 1 92 ? 14.273 10.830 -5.040 1.00 94.06 92 GLY A O 1
ATOM 738 N N . GLU A 1 93 ? 13.639 9.201 -3.623 1.00 95.62 93 GLU A N 1
ATOM 739 C CA . GLU A 1 93 ? 12.951 8.347 -4.583 1.00 95.62 93 GLU A CA 1
ATOM 740 C C . GLU A 1 93 ? 11.436 8.386 -4.358 1.00 95.62 93 GLU A C 1
ATOM 742 O O . GLU A 1 93 ? 10.963 8.369 -3.219 1.00 95.62 93 GLU A O 1
ATOM 747 N N . GLU A 1 94 ? 10.678 8.422 -5.453 1.00 96.69 94 GLU A N 1
ATOM 748 C CA . GLU A 1 94 ? 9.227 8.252 -5.453 1.00 96.69 94 GLU A CA 1
ATOM 749 C C . GLU A 1 94 ? 8.874 6.823 -5.872 1.00 96.69 94 GLU A C 1
ATOM 751 O O . GLU A 1 94 ? 9.241 6.361 -6.956 1.00 96.69 94 GLU A O 1
ATOM 756 N N . PHE A 1 95 ? 8.139 6.133 -5.009 1.00 97.12 95 PHE A N 1
ATOM 757 C CA . PHE A 1 95 ? 7.639 4.782 -5.201 1.00 97.12 95 PHE A CA 1
ATOM 758 C C . PHE A 1 95 ? 6.161 4.849 -5.562 1.00 97.12 95 PHE A C 1
ATOM 760 O O . PHE A 1 95 ? 5.349 5.304 -4.758 1.00 97.12 95 PHE A O 1
ATOM 767 N N . ILE A 1 96 ? 5.799 4.338 -6.737 1.00 97.88 96 ILE A N 1
ATOM 768 C CA . ILE A 1 96 ? 4.405 4.236 -7.177 1.00 97.88 96 ILE A CA 1
ATOM 769 C C . ILE A 1 96 ? 4.041 2.763 -7.281 1.00 97.88 96 ILE A C 1
ATOM 771 O O . ILE A 1 96 ? 4.618 2.039 -8.094 1.00 97.88 96 ILE A O 1
ATOM 775 N N . PHE A 1 97 ? 3.069 2.317 -6.489 1.00 98.19 97 PHE A N 1
ATOM 776 C CA . PHE A 1 97 ? 2.519 0.971 -6.583 1.00 98.19 97 PHE A CA 1
ATOM 777 C C . PHE A 1 97 ? 1.055 1.001 -7.003 1.00 98.19 97 PHE A C 1
ATOM 779 O O . PHE A 1 97 ? 0.243 1.747 -6.459 1.00 98.19 97 PHE A O 1
ATOM 786 N N . THR A 1 98 ? 0.717 0.127 -7.947 1.00 98.19 98 THR A N 1
ATOM 787 C CA . THR A 1 98 ? -0.666 -0.201 -8.290 1.00 98.19 98 THR A CA 1
ATOM 788 C C . THR A 1 98 ? -0.828 -1.707 -8.303 1.00 98.19 98 THR A C 1
ATOM 790 O O . THR A 1 98 ? -0.046 -2.428 -8.925 1.00 98.19 98 THR A O 1
ATOM 793 N N . GLY A 1 99 ? -1.839 -2.205 -7.610 1.00 97.62 99 GLY A N 1
ATOM 794 C CA . GLY A 1 99 ? -2.032 -3.638 -7.485 1.00 97.62 99 GLY A CA 1
ATOM 795 C C . GLY A 1 99 ? -3.349 -3.992 -6.843 1.00 97.62 99 GLY A C 1
ATOM 796 O O . GLY A 1 99 ? -4.235 -3.156 -6.674 1.00 97.62 99 GLY A O 1
ATOM 797 N N . ASN A 1 100 ? -3.468 -5.256 -6.481 1.00 97.44 100 ASN A N 1
ATOM 798 C CA . ASN A 1 100 ? -4.655 -5.779 -5.848 1.00 97.44 100 ASN A CA 1
ATOM 799 C C . ASN A 1 100 ? -4.296 -6.776 -4.753 1.00 97.44 100 ASN A C 1
ATOM 801 O O . ASN A 1 100 ? -3.190 -7.317 -4.683 1.00 97.44 100 ASN A O 1
ATOM 805 N N . ARG A 1 101 ? -5.262 -7.003 -3.872 1.00 96.31 101 ARG A N 1
ATOM 806 C CA . ARG A 1 101 ? -5.150 -8.004 -2.822 1.00 96.31 101 ARG A CA 1
ATOM 807 C C . ARG A 1 101 ? -4.988 -9.400 -3.434 1.00 96.31 101 ARG A C 1
ATOM 809 O O . ARG A 1 101 ? -5.788 -9.785 -4.288 1.00 96.31 101 ARG A O 1
ATOM 816 N N . ASN A 1 102 ? -3.970 -10.123 -2.971 1.00 88.69 102 ASN A N 1
ATOM 817 C CA . ASN A 1 102 ? -3.719 -11.527 -3.306 1.00 88.69 102 ASN A CA 1
ATOM 818 C C . ASN A 1 102 ? -4.637 -12.473 -2.515 1.00 88.69 102 ASN A C 1
ATOM 820 O O . ASN A 1 102 ? -4.944 -12.157 -1.336 1.00 88.69 102 ASN A O 1
#

pLDDT: mean 92.46, std 10.86, range [40.06, 98.44]

Sequence (102 aa):
MSSCSKHAKKVKGNYIGTLSINDTVISNNANINIDEVENNVISISSNYFNTYFVEIDKNRYFNSITYYSVEDNETFEISNHGDFLLIHSQDGEEFIFTGNRN

Foldseek 3Di:
DDPLQQPLVLLFAKWFAWKDKPNHTPDGGWIWGWHDPGSQKIWIDGPVDDIDIFGWDWDDDPPKIWIAGPDPQWGWIAISQFWIWTWDDDPRMTMTTTTGGD